Protein AF-A0A8S3WNF1-F1 (afdb_monomer_lite)

Organism: Parnassius apollo (NCBI:txid110799)

InterPro domains:
  IPR004244 Transposase, L1 [PTHR11505] (25-146)

Foldseek 3Di:
DDDDDDDDDDDDDDDDDDPPDPPPPDPDPVVVVVVVVVVVVVVVVVVVVVVVVVVVVVVVVVVVVVVVVVVVVVVVVVVVVVVVVVVVVVVVVVVVVCVVCVPPDDDPPDDDDPPDDQLVVVCVVCVVVVHDDDSVNDPDDDDDDDDDD

Radius of gyration: 53.76 Å; chains: 1; bounding box: 82×30×148 Å

pLDDT: mean 83.61, std 20.48, range [36.62, 98.19]

Sequence (149 aa):
MEECETEQEFSAGELSVDESFIENESPPPHETKFTAFLKDFDDIKTTLKFISDKYDDLDKKINDVSKRVTKTEQQLKSIQASEARISELETKLAEFEQKSRYCNIEISNLPEKRSENLIQIPENIAKVIKQSIPAKDIVTIHRVPHYEI

Secondary structure (DSSP, 8-state):
------------------S------PPPHHHHHHHHHHHHHHHHHHHHHHHHHHHHHHHHHHHHHHHHHHHHHHHHHHHHHHHHHHHHHHHHHHHHHHHHTTT-----SPPP-TT--TTHHHHHHHHHTT----GGG-----PPPP---

Structure (mmCIF, N/CA/C/O backbone):
data_AF-A0A8S3WNF1-F1
#
_entry.id   AF-A0A8S3WNF1-F1
#
loop_
_atom_site.group_PDB
_atom_site.id
_atom_site.type_symbol
_atom_site.label_atom_id
_atom_site.label_alt_id
_atom_site.label_comp_id
_atom_site.label_asym_id
_atom_site.label_entity_id
_atom_site.label_seq_id
_atom_site.pdbx_PDB_ins_code
_atom_site.Cartn_x
_atom_site.Cartn_y
_atom_site.Cartn_z
_atom_site.occupancy
_atom_site.B_iso_or_equiv
_atom_site.auth_seq_id
_atom_site.auth_comp_id
_atom_site.auth_asym_id
_atom_site.auth_atom_id
_atom_site.pdbx_PDB_model_num
ATOM 1 N N . MET A 1 1 ? 7.705 0.893 -104.402 1.00 38.88 1 MET A N 1
ATOM 2 C CA . MET A 1 1 ? 8.853 1.813 -104.478 1.00 38.88 1 MET A CA 1
ATOM 3 C C . MET A 1 1 ? 9.811 1.315 -103.419 1.00 38.88 1 MET A C 1
ATOM 5 O O . MET A 1 1 ? 9.588 1.590 -102.248 1.00 38.88 1 MET A O 1
ATOM 9 N N . GLU A 1 2 ? 10.474 0.205 -103.745 1.00 44.00 2 GLU A N 1
ATOM 10 C CA . GLU A 1 2 ? 11.819 0.183 -104.373 1.00 44.00 2 GLU A CA 1
ATOM 11 C C . GLU A 1 2 ? 12.844 0.541 -103.294 1.00 44.00 2 GLU A C 1
ATOM 13 O O . GLU A 1 2 ? 12.886 1.676 -102.833 1.00 44.00 2 GLU A O 1
ATOM 18 N N . GLU A 1 3 ? 13.405 -0.465 -102.618 1.00 38.75 3 GLU A N 1
ATOM 19 C CA . GLU A 1 3 ? 14.648 -1.161 -103.014 1.00 38.75 3 GLU A CA 1
ATOM 20 C C . GLU A 1 3 ? 15.791 -0.188 -103.307 1.00 38.75 3 GLU A C 1
ATOM 22 O O . GLU A 1 3 ? 15.732 0.572 -104.268 1.00 38.75 3 GLU A O 1
ATOM 27 N N . CYS A 1 4 ? 16.857 -0.271 -102.508 1.00 36.84 4 CYS A N 1
ATOM 28 C CA . CYS A 1 4 ? 18.208 -0.281 -103.060 1.00 36.84 4 CYS A CA 1
ATOM 29 C C . CYS A 1 4 ? 19.171 -0.843 -102.008 1.00 36.84 4 CYS A C 1
ATOM 31 O O . CYS A 1 4 ? 19.769 -0.116 -101.214 1.00 36.84 4 CYS A O 1
ATOM 33 N N . GLU A 1 5 ? 19.260 -2.170 -101.984 1.00 40.44 5 GLU A N 1
ATOM 34 C CA . GLU A 1 5 ? 20.426 -2.881 -101.474 1.00 40.44 5 GLU A CA 1
ATOM 35 C C . GLU A 1 5 ? 21.608 -2.576 -102.404 1.00 40.44 5 GLU A C 1
ATOM 37 O O . GLU A 1 5 ? 21.472 -2.555 -103.626 1.00 40.44 5 GLU A O 1
ATOM 42 N N . THR A 1 6 ? 22.780 -2.316 -101.836 1.00 43.59 6 THR A N 1
ATOM 43 C CA . THR A 1 6 ? 24.039 -2.373 -102.583 1.00 43.59 6 THR A CA 1
ATOM 44 C C . THR A 1 6 ? 24.998 -3.232 -101.782 1.00 43.59 6 THR A C 1
ATOM 46 O O . THR A 1 6 ? 25.710 -2.763 -100.897 1.00 43.59 6 THR A O 1
ATOM 49 N N . GLU A 1 7 ? 24.948 -4.528 -102.073 1.00 38.59 7 GLU A N 1
ATOM 50 C CA . GLU A 1 7 ? 25.992 -5.477 -101.721 1.00 38.59 7 GLU A CA 1
ATOM 51 C C . GLU A 1 7 ? 27.236 -5.139 -102.547 1.00 38.59 7 GLU A C 1
ATOM 53 O O . GLU A 1 7 ? 27.196 -5.090 -103.777 1.00 38.59 7 GLU A O 1
ATOM 58 N N . GLN A 1 8 ? 28.348 -4.875 -101.868 1.00 43.62 8 GLN A N 1
ATOM 59 C CA . GLN A 1 8 ? 29.655 -4.802 -102.501 1.00 43.62 8 GLN A CA 1
ATOM 60 C C . GLN A 1 8 ? 30.515 -5.900 -101.881 1.00 43.62 8 GLN A C 1
ATOM 62 O O . GLN A 1 8 ? 30.990 -5.783 -100.752 1.00 43.62 8 GLN A O 1
ATOM 67 N N . GLU A 1 9 ? 30.642 -6.999 -102.624 1.00 42.06 9 GLU A N 1
ATOM 68 C CA . GLU A 1 9 ? 31.530 -8.116 -102.324 1.00 42.06 9 GLU A CA 1
ATOM 69 C C . GLU A 1 9 ? 32.966 -7.604 -102.151 1.00 42.06 9 GLU A C 1
ATOM 71 O O . GLU A 1 9 ? 33.562 -7.048 -103.077 1.00 42.06 9 GLU A O 1
ATOM 76 N N . PHE A 1 10 ? 33.541 -7.813 -100.967 1.00 37.03 10 PHE A N 1
ATOM 77 C CA . PHE A 1 10 ? 34.974 -7.658 -100.748 1.00 37.03 10 PHE A CA 1
ATOM 78 C C . PHE A 1 10 ? 35.568 -9.041 -100.482 1.00 37.03 10 PHE A C 1
ATOM 80 O O . PHE A 1 10 ? 35.306 -9.672 -99.461 1.00 37.03 10 PHE A O 1
ATOM 87 N N . SER A 1 11 ? 36.344 -9.514 -101.455 1.00 38.50 11 SER A N 1
ATOM 88 C CA . SER A 1 11 ? 37.110 -10.758 -101.428 1.00 38.50 11 SER A CA 1
ATOM 89 C C . SER A 1 11 ? 38.039 -10.796 -100.208 1.00 38.50 11 SER A C 1
ATOM 91 O O . SER A 1 11 ? 39.086 -10.145 -100.202 1.00 38.50 11 SER A O 1
ATOM 93 N N . ALA A 1 12 ? 37.681 -11.577 -99.189 1.00 39.41 12 ALA A N 1
ATOM 94 C CA . ALA A 1 12 ? 38.551 -11.873 -98.058 1.00 39.41 12 ALA A CA 1
ATOM 95 C C . ALA A 1 12 ? 39.649 -12.849 -98.511 1.00 39.41 12 ALA A C 1
ATOM 97 O O . ALA A 1 12 ? 39.442 -14.057 -98.580 1.00 39.41 12 ALA A O 1
ATOM 98 N N . GLY A 1 13 ? 40.816 -12.308 -98.864 1.00 40.97 13 GLY A N 1
ATOM 99 C CA . GLY A 1 13 ? 42.034 -13.101 -98.968 1.00 40.97 13 GLY A CA 1
ATOM 100 C C . GLY A 1 13 ? 42.393 -13.650 -97.589 1.00 40.97 13 GLY A C 1
ATOM 101 O O . GLY A 1 13 ? 42.609 -12.879 -96.655 1.00 40.97 13 GLY A O 1
ATOM 102 N N . GLU A 1 14 ? 42.427 -14.973 -97.466 1.00 41.34 14 GLU A N 1
ATOM 103 C CA . GLU A 1 14 ? 42.918 -15.676 -96.285 1.00 41.34 14 GLU A CA 1
ATOM 104 C C . GLU A 1 14 ? 44.394 -15.316 -96.062 1.00 41.34 14 GLU A C 1
ATOM 106 O O . GLU A 1 14 ? 45.269 -15.702 -96.838 1.00 41.34 14 GLU A O 1
ATOM 111 N N . LEU A 1 15 ? 44.677 -14.556 -95.003 1.00 36.62 15 LEU A N 1
ATOM 112 C CA . LEU A 1 15 ? 46.027 -14.420 -94.470 1.00 36.62 15 LEU A CA 1
ATOM 113 C C . LEU A 1 15 ? 46.154 -15.409 -93.308 1.00 36.62 15 LEU A C 1
ATOM 115 O O . LEU A 1 15 ? 45.588 -15.193 -92.237 1.00 36.62 15 LEU A O 1
ATOM 119 N N . SER A 1 16 ? 46.875 -16.508 -93.531 1.00 43.25 16 SER A N 1
ATOM 120 C CA . SER A 1 16 ? 47.279 -17.423 -92.465 1.00 43.25 16 SER A CA 1
ATOM 121 C C . SER A 1 16 ? 48.223 -16.686 -91.517 1.00 43.25 16 SER A C 1
ATOM 123 O O . SER A 1 16 ? 49.329 -16.313 -91.915 1.00 43.25 16 SER A O 1
ATOM 125 N N . VAL A 1 17 ? 47.800 -16.471 -90.276 1.00 43.72 17 VAL A N 1
ATOM 126 C CA . VAL A 1 17 ? 48.698 -16.014 -89.214 1.00 43.72 17 VAL A CA 1
ATOM 127 C C . VAL A 1 17 ? 49.080 -17.236 -88.391 1.00 43.72 17 VAL A C 1
ATOM 129 O O . VAL A 1 17 ? 48.220 -17.882 -87.799 1.00 43.72 17 VAL A O 1
ATOM 132 N N . ASP A 1 18 ? 50.373 -17.556 -88.429 1.00 38.62 18 ASP A N 1
ATOM 133 C CA . ASP A 1 18 ? 51.037 -18.605 -87.659 1.00 38.62 18 ASP A CA 1
ATOM 134 C C . ASP A 1 18 ? 50.638 -18.567 -86.172 1.00 38.62 18 ASP A C 1
ATOM 136 O O . ASP A 1 18 ? 50.916 -17.602 -85.456 1.00 38.62 18 ASP A O 1
ATOM 140 N N . GLU A 1 19 ? 50.044 -19.661 -85.687 1.00 48.00 19 GLU A N 1
ATOM 141 C CA . GLU A 1 19 ? 49.821 -19.971 -84.267 1.00 48.00 19 GLU A CA 1
ATOM 142 C C . GLU A 1 19 ? 51.140 -20.338 -83.558 1.00 48.00 19 GLU A C 1
ATOM 144 O O . GLU A 1 19 ? 51.290 -21.405 -82.960 1.00 48.00 19 GLU A O 1
ATOM 149 N N . SER A 1 20 ? 52.140 -19.462 -83.604 1.00 48.53 20 SER A N 1
ATOM 150 C CA . SER A 1 20 ? 53.386 -19.689 -82.868 1.00 48.53 20 SER A CA 1
ATOM 151 C C . SER A 1 20 ? 53.920 -18.425 -82.221 1.00 48.53 20 SER A C 1
ATOM 153 O O . SER A 1 20 ? 55.059 -18.038 -82.471 1.00 48.53 20 SER A O 1
ATOM 155 N N . PHE A 1 21 ? 53.116 -17.797 -81.359 1.00 39.56 21 PHE A N 1
ATOM 156 C CA . PHE A 1 21 ? 53.644 -16.915 -80.319 1.00 39.56 21 PHE A CA 1
ATOM 157 C C . PHE A 1 21 ? 52.612 -16.643 -79.214 1.00 39.56 21 PHE A C 1
ATOM 159 O O . PHE A 1 21 ? 52.049 -15.560 -79.106 1.00 39.56 21 PHE A O 1
ATOM 166 N N . ILE A 1 22 ? 52.356 -17.635 -78.354 1.00 48.62 22 ILE A N 1
ATOM 167 C CA . ILE A 1 22 ? 51.890 -17.320 -76.996 1.00 48.62 22 ILE A CA 1
ATOM 168 C C . ILE A 1 22 ? 53.135 -16.885 -76.226 1.00 48.62 22 ILE A C 1
ATOM 170 O O . ILE A 1 22 ? 53.772 -17.668 -75.518 1.00 48.62 22 ILE A O 1
ATOM 174 N N . GLU A 1 23 ? 53.526 -15.633 -76.432 1.00 43.47 23 GLU A N 1
ATOM 175 C CA . GLU A 1 23 ? 54.362 -14.942 -75.471 1.00 43.47 23 GLU A CA 1
ATOM 176 C C . GLU A 1 23 ? 53.522 -14.780 -74.200 1.00 43.47 23 GLU A C 1
ATOM 178 O O . GLU A 1 23 ? 52.476 -14.133 -74.186 1.00 43.47 23 GLU A O 1
ATOM 183 N N . ASN A 1 24 ? 53.968 -15.425 -73.123 1.00 54.94 24 ASN A N 1
ATOM 184 C CA . ASN A 1 24 ? 53.552 -15.088 -71.770 1.00 54.94 24 ASN A CA 1
ATOM 185 C C . ASN A 1 24 ? 54.094 -13.686 -71.443 1.00 54.94 24 ASN A C 1
ATOM 187 O O . ASN A 1 24 ? 55.039 -13.551 -70.662 1.00 54.94 24 ASN A O 1
ATOM 191 N N . GLU A 1 25 ? 53.543 -12.639 -72.056 1.00 49.53 25 GLU A N 1
ATOM 192 C CA . GLU A 1 25 ? 53.782 -11.280 -71.592 1.00 49.53 25 GLU A CA 1
ATOM 193 C C . GLU A 1 25 ? 53.020 -11.093 -70.279 1.00 49.53 25 GLU A C 1
ATOM 195 O O . GLU A 1 25 ? 51.790 -11.084 -70.215 1.00 49.53 25 GLU A O 1
ATOM 200 N N . SER A 1 26 ? 53.783 -10.984 -69.190 1.00 61.19 26 SER A N 1
ATOM 201 C CA . SER A 1 26 ? 53.280 -10.437 -67.934 1.00 61.19 26 SER A CA 1
ATOM 202 C C . SER A 1 26 ? 52.612 -9.090 -68.235 1.00 61.19 26 SER A C 1
ATOM 204 O O . SER A 1 26 ? 53.266 -8.254 -68.863 1.00 61.19 26 SER A O 1
ATOM 206 N N . PRO A 1 27 ? 51.376 -8.834 -67.762 1.00 58.66 27 PRO A N 1
ATOM 207 C CA . PRO A 1 27 ? 50.685 -7.581 -68.044 1.00 58.66 27 PRO A CA 1
ATOM 208 C C . PRO A 1 27 ? 51.563 -6.381 -67.649 1.00 58.66 27 PRO A C 1
ATOM 210 O O . PRO A 1 27 ? 52.273 -6.448 -66.631 1.00 58.66 27 PRO A O 1
ATOM 213 N N . PRO A 1 28 ? 51.562 -5.294 -68.444 1.00 59.72 28 PRO A N 1
ATOM 214 C CA . PRO A 1 28 ? 52.416 -4.141 -68.207 1.00 59.72 28 PRO A CA 1
ATOM 215 C C . PRO A 1 28 ? 52.186 -3.580 -66.792 1.00 59.72 28 PRO A C 1
ATOM 217 O O . PRO A 1 28 ? 51.053 -3.532 -66.310 1.00 59.72 28 PRO A O 1
ATOM 220 N N . PRO A 1 29 ? 53.233 -3.092 -66.100 1.00 62.66 29 PRO A N 1
ATOM 221 C CA . PRO A 1 29 ? 53.200 -2.781 -64.662 1.00 62.66 29 PRO A CA 1
ATOM 222 C C . PRO A 1 29 ? 52.175 -1.710 -64.240 1.00 62.66 29 PRO A C 1
ATOM 224 O O . PRO A 1 29 ? 51.929 -1.524 -63.047 1.00 62.66 29 PRO A O 1
ATOM 227 N N . HIS A 1 30 ? 51.584 -0.989 -65.194 1.00 58.34 30 HIS A N 1
ATOM 228 C CA . HIS A 1 30 ? 50.508 -0.026 -64.966 1.00 58.34 30 HIS A CA 1
ATOM 229 C C . HIS A 1 30 ? 49.121 -0.688 -64.868 1.00 58.34 30 HIS A C 1
ATOM 231 O O . HIS A 1 30 ? 48.294 -0.241 -64.073 1.00 58.34 30 HIS A O 1
ATOM 237 N N . GLU A 1 31 ? 48.886 -1.783 -65.592 1.00 69.50 31 GLU A N 1
ATOM 238 C CA . GLU A 1 31 ? 47.623 -2.535 -65.592 1.00 69.50 31 GLU A CA 1
ATOM 239 C C . GLU A 1 31 ? 47.449 -3.334 -64.293 1.00 69.50 31 GLU A C 1
ATOM 241 O O . GLU A 1 31 ? 46.369 -3.361 -63.700 1.00 69.50 31 GLU A O 1
ATOM 246 N N . THR A 1 32 ? 48.548 -3.879 -63.764 1.00 73.94 32 THR A N 1
ATOM 247 C CA . THR A 1 32 ? 48.596 -4.581 -62.469 1.00 73.94 32 THR A CA 1
ATOM 248 C C . THR A 1 32 ? 48.274 -3.654 -61.292 1.00 73.94 32 THR A C 1
ATOM 250 O O . THR A 1 32 ? 47.638 -4.057 -60.321 1.00 73.94 32 THR A O 1
ATOM 253 N N . LYS A 1 33 ? 48.685 -2.381 -61.367 1.00 80.19 33 LYS A N 1
ATOM 254 C CA . LYS A 1 33 ? 48.383 -1.378 -60.330 1.00 80.19 33 LYS A CA 1
ATOM 255 C C . LYS A 1 33 ? 46.929 -0.921 -60.388 1.00 80.19 33 LYS A C 1
ATOM 257 O O . LYS A 1 33 ? 46.308 -0.744 -59.345 1.00 80.19 33 LYS A O 1
ATOM 262 N N . PHE A 1 34 ? 46.389 -0.741 -61.591 1.00 85.12 34 PHE A N 1
ATOM 263 C CA . PHE A 1 34 ? 44.992 -0.357 -61.781 1.00 85.12 34 PHE A CA 1
ATOM 264 C C . PHE A 1 34 ? 44.031 -1.473 -61.347 1.00 85.12 34 PHE A C 1
ATOM 266 O O . PHE A 1 34 ? 43.064 -1.212 -60.638 1.00 85.12 34 PHE A O 1
ATOM 273 N N . THR A 1 35 ? 44.337 -2.727 -61.680 1.00 86.81 35 THR A N 1
ATOM 274 C CA . THR A 1 35 ? 43.563 -3.893 -61.219 1.00 86.81 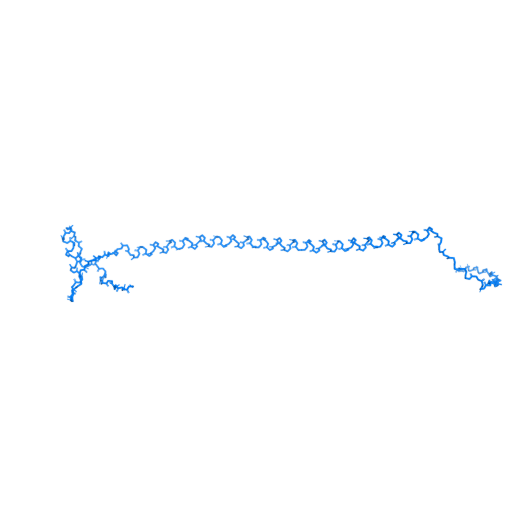35 THR A CA 1
ATOM 275 C C . THR A 1 35 ? 43.641 -4.089 -59.702 1.00 86.81 35 THR A C 1
ATOM 277 O O . THR A 1 35 ? 42.615 -4.353 -59.078 1.00 86.81 35 THR A O 1
ATOM 280 N N . ALA A 1 36 ? 44.810 -3.887 -59.082 1.00 85.50 36 ALA A N 1
ATOM 281 C CA . ALA A 1 36 ? 44.937 -3.882 -57.621 1.00 85.50 36 ALA A CA 1
ATOM 282 C C . ALA A 1 36 ? 44.091 -2.773 -56.967 1.00 85.50 36 ALA A C 1
ATOM 284 O O . ALA A 1 36 ? 43.384 -3.031 -55.999 1.00 85.50 36 ALA A O 1
ATOM 285 N N . PHE A 1 37 ? 44.085 -1.568 -57.544 1.00 90.94 37 PHE A N 1
ATOM 286 C CA . PHE A 1 37 ? 43.259 -0.460 -57.060 1.00 90.94 37 PHE A CA 1
ATOM 287 C C . PHE A 1 37 ? 41.751 -0.739 -57.176 1.00 90.94 37 PHE A C 1
ATOM 289 O O . PHE A 1 37 ? 40.993 -0.411 -56.266 1.00 90.94 37 PHE A O 1
ATOM 296 N N . LEU A 1 38 ? 41.301 -1.368 -58.268 1.00 91.12 38 LEU A N 1
ATOM 297 C CA . LEU A 1 38 ? 39.899 -1.777 -58.424 1.00 91.12 38 LEU A CA 1
ATOM 298 C C . LEU A 1 38 ? 39.487 -2.815 -57.375 1.00 91.12 38 LEU A C 1
ATOM 300 O O . LEU A 1 38 ? 38.378 -2.746 -56.850 1.00 91.12 38 LEU A O 1
ATOM 304 N N . LYS A 1 39 ? 40.393 -3.734 -57.027 1.00 92.50 39 LYS A N 1
ATOM 305 C CA . LYS A 1 39 ? 40.164 -4.700 -55.952 1.00 92.50 39 LYS A CA 1
ATOM 306 C C . LYS A 1 39 ? 40.034 -4.011 -54.589 1.00 92.50 39 LYS A C 1
ATOM 308 O O . LYS A 1 39 ? 39.071 -4.277 -53.877 1.00 92.50 39 LYS A O 1
ATOM 313 N N . ASP A 1 40 ? 40.937 -3.087 -54.261 1.00 93.06 40 ASP A N 1
ATOM 314 C CA . ASP A 1 40 ? 40.856 -2.309 -53.016 1.00 93.06 40 ASP A CA 1
ATOM 315 C C . ASP A 1 40 ? 39.549 -1.496 -52.948 1.00 93.06 40 ASP A C 1
ATOM 317 O O . ASP A 1 40 ? 38.929 -1.374 -51.889 1.00 93.06 40 ASP A O 1
ATOM 321 N N . PHE A 1 41 ? 39.088 -0.967 -54.085 1.00 94.00 41 PHE A N 1
ATOM 322 C CA . PHE A 1 41 ? 37.811 -0.260 -54.178 1.00 94.00 41 PHE A CA 1
ATOM 323 C C . PHE A 1 41 ? 36.607 -1.176 -53.901 1.00 94.00 41 PHE A C 1
ATOM 325 O O . PHE A 1 41 ? 35.688 -0.782 -53.175 1.00 94.00 41 PHE A O 1
ATOM 332 N N . ASP A 1 42 ? 36.614 -2.404 -54.421 1.00 94.44 42 ASP A N 1
ATOM 333 C CA . ASP A 1 42 ? 35.576 -3.399 -54.132 1.00 94.44 42 ASP A CA 1
ATOM 334 C C . ASP A 1 42 ? 35.597 -3.855 -52.660 1.00 94.44 42 ASP A C 1
ATOM 336 O O . ASP A 1 42 ? 34.534 -4.008 -52.040 1.00 94.44 42 ASP A O 1
ATOM 340 N N . ASP A 1 43 ? 36.779 -3.983 -52.055 1.00 94.62 43 ASP A N 1
ATOM 341 C CA . ASP A 1 43 ? 36.934 -4.298 -50.629 1.00 94.62 43 ASP A CA 1
ATOM 342 C C . ASP A 1 43 ? 36.400 -3.154 -49.740 1.00 94.62 43 ASP A C 1
ATOM 344 O O . ASP A 1 43 ? 35.678 -3.389 -48.757 1.00 94.62 43 ASP A O 1
ATOM 348 N N . ILE A 1 44 ? 36.658 -1.896 -50.118 1.00 95.00 44 ILE A N 1
ATOM 349 C CA . ILE A 1 44 ? 36.086 -0.711 -49.456 1.00 95.00 44 ILE A CA 1
ATOM 350 C C . ILE A 1 44 ? 34.562 -0.704 -49.584 1.00 95.00 44 ILE A C 1
ATOM 352 O O . ILE A 1 44 ? 33.862 -0.485 -48.593 1.00 95.00 44 ILE A O 1
ATOM 356 N N . LYS A 1 45 ? 34.023 -0.973 -50.776 1.00 95.62 45 LYS A N 1
ATOM 357 C CA . LYS A 1 45 ? 32.573 -1.023 -51.014 1.00 95.62 45 LYS A CA 1
ATOM 358 C C . LYS A 1 45 ? 31.901 -2.098 -50.160 1.00 95.62 45 LYS A C 1
ATOM 360 O O . LYS A 1 45 ? 30.830 -1.862 -49.595 1.00 95.62 45 LYS A O 1
ATOM 365 N N . THR A 1 46 ? 32.548 -3.251 -50.023 1.00 95.75 46 THR A N 1
ATOM 366 C CA . THR A 1 46 ? 32.084 -4.353 -49.171 1.00 95.75 46 THR A CA 1
ATOM 367 C C . THR A 1 46 ? 32.086 -3.951 -47.697 1.00 95.75 46 THR A C 1
ATOM 369 O O . THR A 1 46 ? 31.094 -4.160 -46.995 1.00 95.75 46 THR A O 1
ATOM 372 N N . THR A 1 47 ? 33.155 -3.297 -47.241 1.00 95.94 47 THR A N 1
ATOM 373 C CA . THR A 1 47 ? 33.268 -2.780 -45.869 1.00 95.94 47 THR A CA 1
ATOM 374 C C . THR A 1 47 ? 32.207 -1.718 -45.580 1.00 95.94 47 THR A C 1
ATOM 376 O O . THR A 1 47 ? 31.556 -1.761 -44.537 1.00 95.94 47 THR A O 1
ATOM 379 N N . LEU A 1 48 ? 31.974 -0.794 -46.516 1.00 96.00 48 LEU A N 1
ATOM 380 C CA . LEU A 1 48 ? 30.969 0.258 -46.376 1.00 96.00 48 LEU A CA 1
ATOM 381 C C . LEU A 1 48 ? 29.556 -0.323 -46.282 1.00 96.00 48 LEU A C 1
ATOM 383 O O . LEU A 1 48 ? 28.775 0.104 -45.433 1.00 96.00 48 LEU A O 1
ATOM 387 N N . LYS A 1 49 ? 29.246 -1.336 -47.100 1.00 96.31 49 LYS A N 1
ATOM 388 C CA . LYS A 1 49 ? 27.974 -2.058 -47.014 1.00 96.31 49 LYS A CA 1
ATOM 389 C C . LYS A 1 49 ? 27.810 -2.741 -45.656 1.00 96.31 49 LYS A C 1
ATOM 391 O O . LYS A 1 49 ? 26.782 -2.563 -45.016 1.00 96.31 49 LYS A O 1
ATOM 396 N N . PHE A 1 50 ? 28.839 -3.444 -45.182 1.00 97.12 50 PHE A N 1
ATOM 397 C CA . PHE A 1 50 ? 28.811 -4.075 -43.863 1.00 97.12 50 PHE A CA 1
ATOM 398 C C . PHE A 1 50 ? 28.573 -3.056 -42.739 1.00 97.12 50 PHE A C 1
ATOM 400 O O . PHE A 1 50 ? 27.763 -3.303 -41.848 1.00 97.12 50 PHE A O 1
ATOM 407 N N . ILE A 1 51 ? 29.242 -1.899 -42.784 1.00 95.94 51 ILE A N 1
ATOM 408 C CA . ILE A 1 51 ? 29.041 -0.820 -41.806 1.00 95.94 51 ILE A CA 1
ATOM 409 C C . ILE A 1 51 ? 27.611 -0.276 -41.884 1.00 95.94 51 ILE A C 1
ATOM 411 O O . ILE A 1 51 ? 26.994 -0.086 -40.838 1.00 95.94 51 ILE A O 1
ATOM 415 N N . SER A 1 52 ? 27.072 -0.067 -43.088 1.00 97.00 52 SER A N 1
ATOM 416 C CA . SER A 1 52 ? 25.687 0.382 -43.286 1.00 97.00 52 SER A CA 1
ATOM 417 C C . SER A 1 52 ? 24.686 -0.596 -42.673 1.00 97.00 52 SER A C 1
ATOM 419 O O . SER A 1 52 ? 23.835 -0.189 -41.887 1.00 97.00 52 SER A O 1
ATOM 421 N N . ASP A 1 53 ? 24.841 -1.894 -42.942 1.00 96.62 53 ASP A N 1
ATOM 422 C CA . ASP A 1 53 ? 23.962 -2.931 -42.393 1.00 96.62 53 ASP A CA 1
ATOM 423 C C . ASP A 1 53 ? 24.041 -2.963 -40.852 1.00 96.62 53 ASP A C 1
ATOM 425 O O . ASP A 1 53 ? 23.031 -3.100 -40.157 1.00 96.62 53 ASP A O 1
ATOM 429 N N . LYS A 1 54 ? 25.245 -2.783 -40.285 1.00 97.38 54 LYS A N 1
ATOM 430 C CA . LYS A 1 54 ? 25.428 -2.679 -38.828 1.00 97.38 54 LYS A CA 1
ATOM 431 C C . LYS A 1 54 ? 24.819 -1.415 -38.242 1.00 97.38 54 LYS A C 1
ATOM 433 O O . LYS A 1 54 ? 24.325 -1.468 -37.116 1.00 97.38 54 LYS A O 1
ATOM 438 N N . TYR A 1 55 ? 24.852 -0.307 -38.970 1.00 97.44 55 TYR A N 1
ATOM 439 C CA . TYR A 1 55 ? 24.225 0.936 -38.545 1.00 97.44 55 TYR A CA 1
ATOM 440 C C . TYR A 1 55 ? 22.703 0.780 -38.460 1.00 97.44 55 TYR A C 1
ATOM 442 O O . TYR A 1 55 ? 22.121 1.111 -37.428 1.00 97.44 55 TYR A O 1
ATOM 450 N N . ASP A 1 56 ? 22.080 0.161 -39.464 1.00 97.06 56 ASP A N 1
ATOM 451 C CA . ASP A 1 56 ? 20.639 -0.123 -39.463 1.00 97.06 56 ASP A CA 1
ATOM 452 C C . ASP A 1 56 ? 20.234 -1.061 -38.314 1.00 97.06 56 ASP A C 1
ATOM 454 O O . ASP A 1 56 ? 19.201 -0.872 -37.663 1.00 97.06 56 ASP A O 1
ATOM 458 N N . ASP A 1 57 ? 21.050 -2.079 -38.028 1.00 97.44 57 ASP A N 1
ATOM 459 C CA . ASP A 1 57 ? 20.832 -2.976 -36.889 1.00 97.44 57 ASP A CA 1
ATOM 460 C C . ASP A 1 57 ? 20.933 -2.244 -35.542 1.00 97.44 57 ASP A C 1
ATOM 462 O O . ASP A 1 57 ? 20.167 -2.532 -34.614 1.00 97.44 57 ASP A O 1
ATOM 466 N N . LEU A 1 58 ? 21.883 -1.314 -35.411 1.00 97.00 58 LEU A N 1
ATOM 467 C CA . LEU A 1 58 ? 22.030 -0.490 -34.213 1.00 97.00 58 LEU A CA 1
ATOM 468 C C . LEU A 1 58 ? 20.847 0.460 -34.046 1.00 97.00 58 LEU A C 1
ATOM 470 O O . LEU A 1 58 ? 20.301 0.531 -32.945 1.00 97.00 58 LEU A O 1
ATOM 474 N N . ASP A 1 59 ? 20.406 1.118 -35.115 1.00 97.50 59 ASP A N 1
ATOM 475 C CA . ASP A 1 59 ? 19.246 2.010 -35.084 1.00 97.50 59 ASP A CA 1
ATOM 476 C C . ASP A 1 59 ? 17.976 1.266 -34.640 1.00 97.50 59 ASP A C 1
ATOM 478 O O . ASP A 1 59 ? 17.266 1.697 -33.725 1.00 97.50 59 ASP A O 1
ATOM 482 N N . LYS A 1 60 ? 17.742 0.059 -35.174 1.00 97.94 60 LYS A N 1
ATOM 483 C CA . LYS A 1 60 ? 16.635 -0.809 -34.731 1.00 97.94 60 LYS A CA 1
ATOM 484 C C . LYS A 1 60 ? 16.711 -1.133 -33.240 1.00 97.94 60 LYS A C 1
ATOM 486 O O . LYS A 1 60 ? 15.692 -1.068 -32.549 1.00 97.94 60 LYS A O 1
ATOM 491 N N . LYS A 1 61 ? 17.898 -1.475 -32.729 1.00 97.62 61 LYS A N 1
ATOM 492 C CA . LYS A 1 61 ? 18.095 -1.784 -31.301 1.00 97.62 61 LYS A CA 1
ATOM 493 C C . LYS A 1 61 ? 17.885 -0.559 -30.418 1.00 97.62 61 LYS A C 1
ATOM 495 O O . LYS A 1 61 ? 17.261 -0.684 -29.368 1.00 97.62 61 LYS A O 1
ATOM 500 N N . ILE A 1 62 ? 18.363 0.611 -30.837 1.00 97.94 62 ILE A N 1
ATOM 501 C CA . ILE A 1 62 ? 18.155 1.875 -30.119 1.00 97.94 62 ILE A CA 1
ATOM 502 C C . ILE A 1 62 ? 16.660 2.187 -30.038 1.00 97.94 62 ILE A C 1
ATOM 504 O O . ILE A 1 62 ? 16.150 2.482 -28.956 1.00 97.94 62 ILE A O 1
ATOM 508 N N . ASN A 1 63 ? 15.940 2.037 -31.149 1.00 97.75 63 ASN A N 1
ATOM 509 C CA . ASN A 1 63 ? 14.499 2.253 -31.200 1.00 97.75 63 ASN A CA 1
ATOM 510 C C . ASN A 1 63 ? 13.718 1.257 -30.324 1.00 97.75 63 ASN A C 1
ATOM 512 O O . ASN A 1 63 ? 12.768 1.652 -29.645 1.00 97.75 63 ASN A O 1
ATOM 516 N N . ASP A 1 64 ? 14.110 -0.021 -30.293 1.00 97.94 64 ASP A N 1
ATOM 517 C CA . ASP A 1 64 ? 13.502 -1.016 -29.398 1.00 97.94 64 ASP A CA 1
ATOM 518 C C . ASP A 1 64 ? 13.742 -0.682 -27.918 1.00 97.94 64 ASP A C 1
ATOM 520 O O . ASP A 1 64 ? 12.802 -0.643 -27.117 1.00 97.94 64 ASP A O 1
ATOM 524 N N . VAL A 1 65 ? 14.989 -0.370 -27.558 1.00 98.00 65 VAL A N 1
ATOM 525 C CA . VAL A 1 65 ? 15.350 0.017 -26.189 1.00 98.00 65 VAL A CA 1
ATOM 526 C C . VAL A 1 65 ? 14.592 1.273 -25.771 1.00 98.00 65 VAL A C 1
ATOM 528 O O . VAL A 1 65 ? 14.007 1.284 -24.690 1.00 98.00 65 VAL A O 1
ATOM 531 N N . SER A 1 66 ? 14.521 2.291 -26.631 1.00 97.69 66 SER A N 1
ATOM 532 C CA . SER A 1 66 ? 13.774 3.523 -26.364 1.00 97.69 66 SER A CA 1
ATOM 533 C C . SER A 1 66 ? 12.299 3.236 -26.059 1.00 97.69 66 SER A C 1
ATOM 535 O O . SER A 1 66 ? 11.786 3.658 -25.020 1.00 97.69 66 SER A O 1
ATOM 537 N N . LYS A 1 67 ? 11.636 2.406 -26.877 1.00 97.81 67 LYS A N 1
ATOM 538 C CA . LYS A 1 67 ? 10.240 1.992 -26.643 1.00 97.81 67 LYS A CA 1
ATOM 539 C C . LYS A 1 67 ? 10.064 1.264 -25.312 1.00 97.81 67 LYS A C 1
ATOM 541 O O . LYS A 1 67 ? 9.095 1.513 -24.589 1.00 97.81 67 LYS A O 1
ATOM 546 N N . ARG A 1 68 ? 10.985 0.359 -24.977 1.00 97.75 68 ARG A N 1
ATOM 547 C CA . ARG A 1 68 ? 10.949 -0.393 -23.714 1.00 97.75 68 ARG A CA 1
ATOM 548 C C . ARG A 1 68 ? 11.143 0.516 -22.504 1.00 97.75 68 ARG A C 1
ATOM 550 O O . ARG A 1 68 ? 10.434 0.342 -21.511 1.00 97.75 68 ARG A O 1
ATOM 557 N N . VAL A 1 69 ? 12.051 1.487 -22.594 1.00 97.88 69 VAL A N 1
ATOM 558 C CA . VAL A 1 69 ? 12.278 2.494 -21.548 1.00 97.88 69 VAL A CA 1
ATOM 559 C C . VAL A 1 69 ? 11.010 3.310 -21.323 1.00 97.88 69 VAL A C 1
ATOM 561 O O . VAL A 1 69 ? 10.495 3.310 -20.207 1.00 97.88 69 VAL A O 1
ATOM 564 N N . THR A 1 70 ? 10.416 3.882 -22.375 1.00 97.19 70 THR A N 1
ATOM 565 C CA . THR A 1 70 ? 9.171 4.659 -22.248 1.00 97.19 70 THR A CA 1
ATOM 566 C C . THR A 1 70 ? 8.032 3.837 -21.642 1.00 97.19 70 THR A C 1
ATOM 568 O O . THR A 1 70 ? 7.309 4.322 -20.772 1.00 97.19 70 THR A O 1
ATOM 571 N N . LYS A 1 71 ? 7.878 2.569 -22.048 1.00 97.38 71 LYS A N 1
ATOM 572 C CA . LYS A 1 71 ? 6.868 1.676 -21.461 1.00 97.38 71 LYS A CA 1
ATOM 573 C C . LYS A 1 71 ? 7.115 1.445 -19.966 1.00 97.38 71 LYS A C 1
ATOM 575 O O . LYS A 1 71 ? 6.172 1.477 -19.181 1.00 97.38 71 LYS A O 1
ATOM 580 N N . THR A 1 72 ? 8.369 1.235 -19.577 1.00 96.12 72 THR A N 1
ATOM 581 C CA . THR A 1 72 ? 8.749 0.986 -18.178 1.00 96.12 72 THR A CA 1
ATOM 582 C C . THR A 1 72 ? 8.508 2.227 -17.320 1.00 96.12 72 THR A C 1
ATOM 584 O O . THR A 1 72 ? 7.942 2.122 -16.236 1.00 96.12 72 THR A O 1
ATOM 587 N N . GLU A 1 73 ? 8.844 3.416 -17.821 1.00 96.81 73 GLU A N 1
ATOM 588 C CA . GLU A 1 73 ? 8.572 4.688 -17.142 1.00 96.81 73 GLU A CA 1
ATOM 589 C C . GLU A 1 73 ? 7.071 4.928 -16.931 1.00 96.81 73 GLU A C 1
ATOM 591 O O . GLU A 1 73 ? 6.652 5.385 -15.866 1.00 96.81 73 GLU A O 1
ATOM 596 N N . GLN A 1 74 ? 6.239 4.590 -17.921 1.00 96.19 74 GLN A N 1
ATOM 597 C CA . GLN A 1 74 ? 4.781 4.664 -17.786 1.00 96.19 74 GLN A CA 1
ATOM 598 C C . GLN A 1 74 ? 4.258 3.695 -16.719 1.00 96.19 74 GLN A C 1
ATOM 600 O O . GLN A 1 74 ? 3.428 4.077 -15.891 1.00 96.19 74 GLN A O 1
ATOM 605 N N . GLN A 1 75 ? 4.761 2.457 -16.703 1.00 96.38 75 GLN A N 1
ATOM 606 C CA . GLN A 1 75 ? 4.399 1.469 -15.684 1.00 96.38 75 GLN A CA 1
ATOM 607 C C . GLN A 1 75 ? 4.817 1.926 -14.283 1.00 96.38 75 GLN A C 1
ATOM 609 O O . GLN A 1 75 ? 4.022 1.822 -13.352 1.00 96.38 75 GLN A O 1
ATOM 614 N N . LEU A 1 76 ? 6.013 2.502 -14.141 1.00 96.31 76 LEU A N 1
ATOM 615 C CA . LEU A 1 76 ? 6.521 3.009 -12.868 1.00 96.31 76 LEU A CA 1
ATOM 616 C C . LEU A 1 76 ? 5.616 4.111 -12.303 1.00 96.31 76 LEU A C 1
ATOM 618 O O . LEU A 1 76 ? 5.235 4.049 -11.136 1.00 96.31 76 LEU A O 1
ATOM 622 N N . LYS A 1 77 ? 5.177 5.059 -13.140 1.00 95.44 77 LYS A N 1
ATOM 623 C CA . LYS A 1 77 ? 4.209 6.095 -12.733 1.00 95.44 77 LYS A CA 1
ATOM 624 C C . LYS A 1 77 ? 2.883 5.498 -12.250 1.00 95.44 77 LYS A C 1
ATOM 626 O O . LYS A 1 77 ? 2.321 5.967 -11.263 1.00 95.44 77 LYS A O 1
ATOM 631 N N . SER A 1 78 ? 2.386 4.458 -12.922 1.00 94.88 78 SER A N 1
ATOM 632 C CA . SER A 1 78 ? 1.153 3.770 -12.515 1.00 94.88 78 SER A CA 1
ATOM 633 C C . SER A 1 78 ? 1.306 3.040 -11.177 1.00 94.88 78 SER A C 1
ATOM 635 O O . SER A 1 78 ? 0.365 3.021 -10.381 1.00 94.88 78 SER A O 1
ATOM 637 N N . ILE A 1 79 ? 2.470 2.435 -10.930 1.00 96.06 79 ILE A N 1
ATOM 638 C CA . ILE A 1 79 ? 2.776 1.757 -9.665 1.00 96.06 79 ILE A CA 1
ATOM 639 C C . ILE A 1 79 ? 2.835 2.782 -8.534 1.00 96.06 79 ILE A C 1
ATOM 641 O O . ILE A 1 79 ? 2.116 2.621 -7.555 1.00 96.06 79 ILE A O 1
ATOM 645 N N . GLN A 1 80 ? 3.567 3.885 -8.710 1.00 95.56 80 GLN A N 1
ATOM 646 C CA . GLN A 1 80 ? 3.656 4.956 -7.708 1.00 95.56 80 GLN A CA 1
ATOM 647 C C . GLN A 1 80 ? 2.283 5.538 -7.342 1.00 95.56 80 GLN A C 1
ATOM 649 O O . GLN A 1 80 ? 1.981 5.761 -6.171 1.00 95.56 80 GLN A O 1
ATOM 654 N N . ALA A 1 81 ? 1.411 5.748 -8.334 1.00 93.75 81 ALA A N 1
ATOM 655 C CA . ALA A 1 81 ? 0.041 6.192 -8.079 1.00 93.75 81 ALA A CA 1
ATOM 656 C C . ALA A 1 81 ? -0.775 5.152 -7.286 1.00 93.75 81 ALA A C 1
ATOM 658 O O . ALA A 1 81 ? -1.606 5.512 -6.450 1.00 93.75 81 ALA A O 1
ATOM 659 N N . SER A 1 82 ? -0.536 3.862 -7.534 1.00 95.75 82 SER A N 1
ATOM 660 C CA . SER A 1 82 ? -1.194 2.770 -6.811 1.00 95.7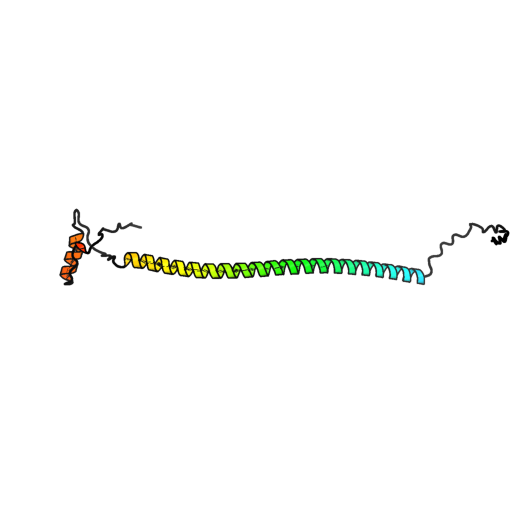5 82 SER A CA 1
ATOM 661 C C . SER A 1 82 ? -0.691 2.662 -5.371 1.00 95.75 82 SER A C 1
ATOM 663 O O . SER A 1 82 ? -1.506 2.502 -4.469 1.00 95.75 82 SER A O 1
ATOM 665 N N . GLU A 1 83 ? 0.613 2.817 -5.139 1.00 96.75 83 GLU A N 1
ATOM 666 C CA . GLU A 1 83 ? 1.220 2.832 -3.800 1.00 96.75 83 GLU A CA 1
ATOM 667 C C . GLU A 1 83 ? 0.647 3.956 -2.932 1.00 96.75 83 GLU A C 1
ATOM 669 O O . GLU A 1 83 ? 0.251 3.714 -1.792 1.00 96.75 83 GLU A O 1
ATOM 674 N N . ALA A 1 84 ? 0.505 5.166 -3.486 1.00 94.50 84 ALA A N 1
ATOM 675 C CA . ALA A 1 84 ? -0.121 6.281 -2.775 1.00 94.50 84 ALA A CA 1
ATOM 676 C C . ALA A 1 84 ? -1.567 5.959 -2.358 1.00 94.50 84 ALA A C 1
ATOM 678 O O . ALA A 1 84 ? -1.973 6.230 -1.227 1.00 94.50 84 ALA A O 1
ATOM 679 N N . ARG A 1 85 ? -2.338 5.325 -3.251 1.00 96.62 85 ARG A N 1
ATOM 680 C CA . ARG A 1 85 ? -3.712 4.899 -2.956 1.00 96.62 85 ARG A CA 1
ATOM 681 C C . ARG A 1 85 ? -3.764 3.790 -1.906 1.00 96.62 85 ARG A C 1
ATOM 683 O O . ARG A 1 85 ? -4.663 3.803 -1.072 1.00 96.62 85 ARG A O 1
ATOM 690 N N . ILE A 1 86 ? -2.837 2.835 -1.950 1.00 97.69 86 ILE A N 1
ATOM 691 C CA . ILE A 1 86 ? -2.734 1.774 -0.940 1.00 97.69 86 ILE A CA 1
ATOM 692 C C . ILE A 1 86 ? -2.465 2.399 0.429 1.00 97.69 86 ILE A C 1
ATOM 694 O O . ILE A 1 86 ? -3.217 2.131 1.360 1.00 97.69 86 ILE A O 1
ATOM 698 N N . SER A 1 87 ? -1.497 3.311 0.526 1.00 97.38 87 SER A N 1
ATOM 699 C CA . SER A 1 87 ? -1.176 4.005 1.778 1.00 97.38 87 SER A CA 1
ATOM 700 C C . SER A 1 87 ? -2.366 4.798 2.345 1.00 97.38 87 SER A C 1
ATOM 702 O O . SER A 1 87 ? -2.640 4.765 3.549 1.00 97.38 87 SER A O 1
ATOM 704 N N . GLU A 1 88 ? -3.139 5.466 1.483 1.00 97.44 88 GLU A N 1
ATOM 705 C CA . GLU A 1 88 ? -4.370 6.149 1.898 1.00 97.44 88 GLU A CA 1
ATOM 706 C C . GLU A 1 88 ? -5.419 5.162 2.439 1.00 97.44 88 GLU A C 1
ATOM 708 O O . GLU A 1 88 ? -6.070 5.425 3.454 1.00 97.44 88 GLU A O 1
ATOM 713 N N . LEU A 1 89 ? -5.593 4.017 1.774 1.00 97.75 89 LEU A N 1
ATOM 714 C CA . LEU A 1 89 ? -6.535 2.984 2.201 1.00 97.75 89 LEU A CA 1
ATOM 715 C C . LEU A 1 89 ? -6.117 2.335 3.522 1.00 97.75 89 LEU A C 1
ATOM 717 O O . LEU A 1 89 ? -6.977 2.122 4.372 1.00 97.75 89 LEU A O 1
ATOM 721 N N . GLU A 1 90 ? -4.827 2.073 3.717 1.00 98.19 90 GLU A N 1
ATOM 722 C CA . GLU A 1 90 ? -4.276 1.566 4.978 1.00 98.19 90 GLU A CA 1
ATOM 723 C C . GLU A 1 90 ? -4.536 2.544 6.126 1.00 98.19 90 GLU A C 1
ATOM 725 O O . GLU A 1 90 ? -4.992 2.138 7.194 1.00 98.19 90 GLU A O 1
ATOM 730 N N . THR A 1 91 ? -4.346 3.843 5.881 1.00 97.69 91 THR A N 1
ATOM 731 C CA . THR A 1 91 ? -4.630 4.891 6.873 1.00 97.69 91 THR A CA 1
ATOM 732 C C . THR A 1 91 ? -6.113 4.910 7.242 1.00 97.69 91 THR A C 1
ATOM 734 O O . THR A 1 91 ? -6.466 4.880 8.421 1.00 97.69 91 THR A O 1
ATOM 737 N N . LYS A 1 92 ? -7.006 4.884 6.245 1.00 97.81 92 LYS A N 1
ATOM 738 C CA . LYS A 1 92 ? -8.458 4.832 6.485 1.00 97.81 92 LYS A CA 1
ATOM 739 C C . LYS A 1 92 ? -8.865 3.568 7.233 1.00 97.81 92 LYS A C 1
ATOM 741 O O . LYS A 1 92 ? -9.726 3.633 8.106 1.00 97.81 92 LYS A O 1
ATOM 746 N N . LEU A 1 93 ? -8.266 2.427 6.901 1.00 97.62 93 LEU A N 1
ATOM 747 C CA . LEU A 1 93 ? -8.531 1.164 7.579 1.00 97.62 93 LEU A CA 1
ATOM 748 C C . LEU A 1 93 ? -8.109 1.243 9.049 1.00 97.62 93 LEU A C 1
ATOM 750 O O . LEU A 1 93 ? -8.919 0.922 9.916 1.00 97.62 93 LEU A O 1
ATOM 754 N N . ALA A 1 94 ? -6.917 1.768 9.337 1.00 96.38 94 ALA A N 1
ATOM 755 C CA . ALA A 1 94 ? -6.453 1.990 10.705 1.00 96.38 94 ALA A CA 1
ATOM 756 C C . ALA A 1 94 ? -7.393 2.925 11.489 1.00 96.38 94 ALA A C 1
ATOM 758 O O . ALA A 1 94 ? -7.746 2.640 12.636 1.00 96.38 94 ALA A O 1
ATOM 759 N N . GLU A 1 95 ? -7.875 4.005 10.866 1.00 96.94 95 GLU A N 1
ATOM 760 C CA . GLU A 1 95 ? -8.876 4.884 11.482 1.00 96.94 95 GLU A CA 1
ATOM 761 C C . GLU A 1 95 ? -10.195 4.159 11.775 1.00 96.94 95 GLU A C 1
ATOM 763 O O . GLU A 1 95 ? -10.804 4.383 12.823 1.00 96.94 95 GLU A O 1
ATOM 768 N N . PHE A 1 96 ? -10.668 3.307 10.862 1.00 96.12 96 PHE A N 1
ATOM 769 C CA . PHE A 1 96 ? -11.887 2.525 11.070 1.00 96.12 96 PHE A CA 1
ATOM 770 C C . PHE A 1 96 ? -11.727 1.515 12.203 1.00 96.12 96 PHE A C 1
ATOM 772 O O . PHE A 1 96 ? -12.620 1.396 13.046 1.00 96.12 96 PHE A O 1
ATOM 779 N N . GLU A 1 97 ? -10.588 0.833 12.273 1.00 95.31 97 GLU A N 1
ATOM 780 C CA . GLU A 1 97 ? -10.277 -0.075 13.373 1.00 95.31 97 GLU A CA 1
ATOM 781 C C . GLU A 1 97 ? -10.225 0.669 14.709 1.00 95.31 97 GLU A C 1
ATOM 783 O O . GLU A 1 97 ? -10.831 0.219 15.686 1.00 95.31 97 GLU A O 1
ATOM 788 N N . GLN A 1 98 ? -9.592 1.843 14.754 1.00 93.50 98 GLN A N 1
ATOM 789 C CA . GLN A 1 98 ? -9.564 2.672 15.957 1.00 93.50 98 GLN A CA 1
ATOM 790 C C . GLN A 1 98 ? -10.972 3.133 16.358 1.00 93.50 98 GLN A C 1
ATOM 792 O O . GLN A 1 98 ? -11.346 3.019 17.526 1.00 93.50 98 GLN A O 1
ATOM 797 N N . LYS A 1 99 ? -11.786 3.591 15.396 1.00 94.56 99 LYS A N 1
ATOM 798 C CA . LYS A 1 99 ? -13.187 3.983 15.630 1.00 94.56 99 LYS A CA 1
ATOM 799 C C . LYS A 1 99 ? -14.022 2.824 16.167 1.00 94.56 99 LYS A C 1
ATOM 801 O O . LYS A 1 99 ? -14.832 3.036 17.065 1.00 94.56 99 LYS A O 1
ATOM 806 N N . SER A 1 100 ? -13.793 1.602 15.685 1.00 92.69 100 SER A N 1
ATOM 807 C CA . SER A 1 100 ? -14.503 0.411 16.170 1.00 92.69 100 SER A CA 1
ATOM 808 C C . SER A 1 100 ? -14.231 0.104 17.649 1.00 92.69 100 SER A C 1
ATOM 810 O O . SER A 1 100 ? -15.063 -0.510 18.311 1.00 92.69 100 SER A O 1
ATOM 812 N N . ARG A 1 101 ? -13.090 0.565 18.179 1.00 92.00 101 ARG A N 1
ATOM 813 C CA . ARG A 1 101 ? -12.670 0.378 19.576 1.00 92.00 101 ARG A CA 1
ATOM 814 C C . ARG A 1 101 ? -12.790 1.653 20.412 1.00 92.00 101 ARG A C 1
ATOM 816 O O . ARG A 1 101 ? -12.397 1.645 21.570 1.00 92.00 101 ARG A O 1
ATOM 823 N N . TYR A 1 102 ? -13.338 2.735 19.855 1.00 92.94 102 TYR A N 1
ATOM 824 C CA . TYR A 1 102 ? -13.353 4.057 20.493 1.00 92.94 102 TYR A CA 1
ATOM 825 C C . TYR A 1 102 ? -14.079 4.072 21.847 1.00 92.94 102 TYR A C 1
ATOM 827 O O . TYR A 1 102 ? -13.680 4.795 22.753 1.00 92.94 102 TYR A O 1
ATOM 835 N N . CYS A 1 103 ? -15.118 3.247 21.995 1.00 91.75 103 CYS A N 1
ATOM 836 C CA . CYS A 1 103 ? -15.881 3.109 23.238 1.00 91.75 103 CYS A CA 1
ATOM 837 C C . CYS A 1 103 ? -15.448 1.902 24.085 1.00 91.75 103 CYS A C 1
ATOM 839 O O . CYS A 1 103 ? -16.088 1.604 25.094 1.00 91.75 103 CYS A O 1
ATOM 841 N N . ASN A 1 104 ? -14.397 1.185 23.680 1.00 94.25 104 ASN A N 1
ATOM 842 C CA . ASN A 1 104 ? -13.904 0.045 24.437 1.00 94.25 104 ASN A CA 1
ATOM 843 C C . ASN A 1 104 ? -13.013 0.554 25.570 1.00 94.25 104 ASN A C 1
ATOM 845 O O . ASN A 1 104 ? -12.111 1.361 25.354 1.00 94.25 104 ASN A O 1
ATOM 849 N N . ILE A 1 105 ? -13.252 0.053 26.777 1.00 92.56 105 ILE A N 1
ATOM 850 C CA . ILE A 1 105 ? -12.431 0.342 27.950 1.00 92.56 105 ILE A CA 1
ATOM 851 C C . ILE A 1 105 ? -11.749 -0.957 28.359 1.00 92.56 105 ILE A C 1
ATOM 853 O O . ILE A 1 105 ? -12.420 -1.955 28.624 1.00 92.56 105 ILE A O 1
ATOM 857 N N . GLU A 1 106 ? -10.421 -0.934 28.425 1.00 92.75 106 GLU A N 1
ATOM 858 C CA . GLU A 1 106 ? -9.633 -2.032 28.975 1.00 92.75 106 GLU A CA 1
ATOM 859 C C . GLU A 1 106 ? -9.293 -1.739 30.438 1.00 92.75 106 GLU A C 1
ATOM 861 O O . GLU A 1 106 ? -8.808 -0.658 30.774 1.00 92.75 106 GLU A O 1
ATOM 866 N N . ILE A 1 107 ? -9.563 -2.707 31.316 1.00 93.12 107 ILE A N 1
ATOM 867 C CA . ILE A 1 107 ? -9.235 -2.615 32.739 1.00 93.12 107 ILE A CA 1
ATOM 868 C C . ILE A 1 107 ? -8.269 -3.747 33.078 1.00 93.12 107 ILE A C 1
ATOM 870 O O . ILE A 1 107 ? -8.671 -4.897 33.263 1.00 93.12 107 ILE A O 1
ATOM 874 N N . SER A 1 108 ? -6.987 -3.411 33.155 1.00 92.94 108 SER A N 1
ATOM 875 C CA . SER A 1 108 ? -5.920 -4.357 33.485 1.00 92.94 108 SER A CA 1
ATOM 876 C C . SER A 1 108 ? -5.782 -4.541 35.003 1.00 92.94 108 SER A C 1
ATOM 878 O O . SER A 1 108 ? -6.253 -3.723 35.795 1.00 92.94 108 SER A O 1
ATOM 880 N N . ASN A 1 109 ? -5.096 -5.610 35.422 1.00 91.38 109 ASN A N 1
ATOM 881 C CA . ASN A 1 109 ? -4.766 -5.900 36.829 1.00 91.38 109 ASN A CA 1
ATOM 882 C C . ASN A 1 109 ? -5.976 -6.103 37.761 1.00 91.38 109 ASN A C 1
ATOM 884 O O . ASN A 1 109 ? -5.887 -5.892 38.971 1.00 91.38 109 ASN A O 1
ATOM 888 N N . LEU A 1 110 ? -7.111 -6.542 37.216 1.00 91.44 110 LEU A N 1
ATOM 889 C CA . LEU A 1 110 ? -8.262 -6.952 38.014 1.00 91.44 110 LEU A CA 1
ATOM 890 C C . LEU A 1 110 ? -8.125 -8.420 38.436 1.00 91.44 110 LEU A C 1
ATOM 892 O O . LEU A 1 110 ? -8.125 -9.279 37.550 1.00 91.44 110 LEU A O 1
ATOM 896 N N . PRO A 1 111 ? -8.101 -8.738 39.744 1.00 90.44 111 PRO A N 1
ATOM 897 C CA . PRO A 1 111 ? -8.075 -10.121 40.201 1.00 90.44 111 PRO A CA 1
ATOM 898 C C . PRO 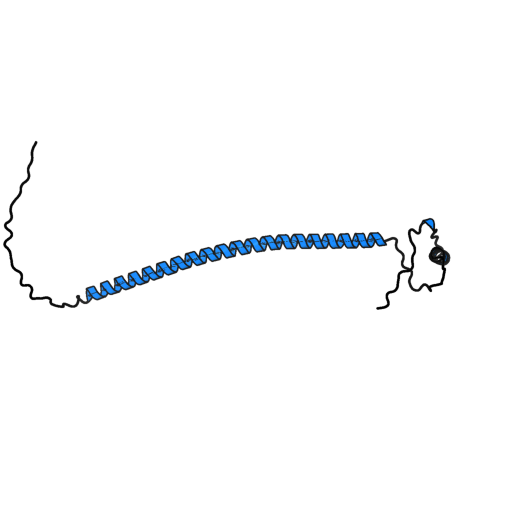A 1 111 ? -9.305 -10.877 39.691 1.00 90.44 111 PRO A C 1
ATOM 900 O O . PRO A 1 111 ? -10.414 -10.334 39.655 1.00 90.44 111 PRO A O 1
ATOM 903 N N . GLU A 1 112 ? -9.103 -12.127 39.293 1.00 90.00 112 GLU A N 1
ATOM 904 C CA . GLU A 1 112 ? -10.165 -12.997 38.799 1.00 90.00 112 GLU A CA 1
ATOM 905 C C . GLU A 1 112 ? -10.795 -13.776 39.956 1.00 90.00 112 GLU A C 1
ATOM 907 O O . GLU A 1 112 ? -10.105 -14.293 40.841 1.00 90.00 112 GLU A O 1
ATOM 912 N N . LYS A 1 113 ? -12.127 -13.843 39.972 1.00 90.06 113 LYS A N 1
ATOM 913 C CA . LYS A 1 113 ? -12.887 -14.610 40.961 1.00 90.06 113 LYS A CA 1
ATOM 914 C C . LYS A 1 113 ? -13.828 -15.568 40.251 1.00 90.06 113 LYS A C 1
ATOM 916 O O . LYS A 1 113 ? -14.503 -15.204 39.292 1.00 90.06 113 LYS A O 1
ATOM 921 N N . ARG A 1 114 ? -13.929 -16.792 40.773 1.00 89.12 114 ARG A N 1
ATOM 922 C CA . ARG A 1 114 ? -14.893 -17.776 40.272 1.00 89.12 114 ARG A CA 1
ATOM 923 C C . ARG A 1 114 ? -16.316 -17.246 40.470 1.00 89.12 114 ARG A C 1
ATOM 925 O O . ARG A 1 114 ? -16.668 -16.845 41.577 1.00 89.12 114 ARG A O 1
ATOM 932 N N . SER A 1 115 ? -17.119 -17.292 39.408 1.00 90.00 115 SER A N 1
ATOM 933 C CA . SER A 1 115 ? -18.524 -16.852 39.406 1.00 90.00 115 SER A CA 1
ATOM 934 C C . SER A 1 115 ? -18.723 -15.368 39.748 1.00 90.00 115 SER A C 1
ATOM 936 O O . SER A 1 115 ? -19.658 -15.009 40.463 1.00 90.00 115 SER A O 1
ATOM 938 N N . GLU A 1 116 ? -17.847 -14.492 39.258 1.00 91.75 116 GLU A N 1
ATOM 939 C CA . GLU A 1 116 ? -18.023 -13.046 39.403 1.00 91.75 116 GLU A CA 1
ATOM 940 C C . GLU A 1 116 ? -19.082 -12.472 38.450 1.00 91.75 116 GLU A C 1
ATOM 942 O O . GLU A 1 116 ? -19.296 -12.966 37.343 1.00 91.75 116 GLU A O 1
ATOM 947 N N . ASN A 1 117 ? -19.723 -11.380 38.868 1.00 93.69 117 ASN A N 1
ATOM 948 C CA . ASN A 1 117 ? -20.573 -10.585 37.991 1.00 93.69 117 ASN A CA 1
ATOM 949 C C . ASN A 1 117 ? -19.749 -9.438 37.395 1.00 93.69 117 ASN A C 1
ATOM 951 O O . ASN A 1 117 ? -19.446 -8.461 38.083 1.00 93.69 117 ASN A O 1
ATOM 955 N N . LEU A 1 118 ? -19.416 -9.548 36.107 1.00 94.44 118 LEU A N 1
ATOM 956 C CA . LEU A 1 118 ? -18.573 -8.569 35.423 1.00 94.44 118 LEU A CA 1
ATOM 957 C C . LEU A 1 118 ? -19.196 -7.171 35.365 1.00 94.44 118 LEU A C 1
ATOM 959 O O . LEU A 1 118 ? -18.449 -6.205 35.411 1.00 94.44 118 LEU A O 1
ATOM 963 N N . ILE A 1 119 ? -20.527 -7.036 35.331 1.00 94.94 119 ILE A N 1
ATOM 964 C CA . ILE A 1 119 ? -21.212 -5.728 35.282 1.00 94.94 119 ILE A CA 1
ATOM 965 C C . ILE A 1 119 ? -20.993 -4.935 36.576 1.00 94.94 119 ILE A C 1
ATOM 967 O O . ILE A 1 119 ? -20.867 -3.712 36.547 1.00 94.94 119 ILE A O 1
ATOM 971 N N . GLN A 1 120 ? -20.872 -5.618 37.717 1.00 94.12 120 GLN A N 1
ATOM 972 C CA . GLN A 1 120 ? -20.649 -4.946 39.000 1.00 94.12 120 GLN A CA 1
ATOM 973 C C . GLN A 1 120 ? -19.262 -4.302 39.096 1.00 94.12 120 GLN A C 1
ATOM 975 O O . GLN A 1 120 ? -19.071 -3.369 39.874 1.00 94.12 120 GLN A O 1
ATOM 980 N N . ILE A 1 121 ? -18.282 -4.785 38.330 1.00 94.25 121 ILE A N 1
ATOM 981 C CA . ILE A 1 121 ? -16.913 -4.262 38.346 1.00 94.25 121 ILE A CA 1
ATOM 982 C C . ILE A 1 121 ? -16.866 -2.790 37.891 1.00 94.25 121 ILE A C 1
ATOM 984 O O . ILE A 1 121 ? -16.459 -1.952 38.703 1.00 94.25 121 ILE A O 1
ATOM 988 N N . PRO A 1 122 ? -17.300 -2.421 36.665 1.00 94.75 122 PRO A N 1
ATOM 989 C CA . PRO A 1 122 ? -17.320 -1.029 36.234 1.00 94.75 122 PRO A CA 1
ATOM 990 C C . PRO A 1 122 ? -18.261 -0.174 37.088 1.00 94.75 122 PRO A C 1
ATOM 992 O O . PRO A 1 122 ? -17.912 0.964 37.377 1.00 94.75 122 PRO A O 1
ATOM 995 N N . GLU A 1 123 ? -19.389 -0.703 37.581 1.00 94.25 123 GLU A N 1
ATOM 996 C CA . GLU A 1 123 ? -20.269 0.034 38.504 1.00 94.25 123 GLU A CA 1
ATOM 997 C C . GLU A 1 123 ? -19.561 0.406 39.816 1.00 94.25 123 GLU A C 1
ATOM 999 O O . GLU A 1 123 ? -19.704 1.523 40.319 1.00 94.25 123 GLU A O 1
ATOM 1004 N N . ASN A 1 124 ? -18.787 -0.519 40.389 1.00 93.50 124 ASN A N 1
ATOM 1005 C CA . ASN A 1 124 ? -18.041 -0.273 41.619 1.00 93.50 124 ASN A CA 1
ATOM 1006 C C . ASN A 1 124 ? -16.889 0.712 41.392 1.00 93.50 124 ASN A C 1
ATOM 1008 O O . ASN A 1 124 ? -16.688 1.602 42.218 1.00 93.50 124 ASN A O 1
ATOM 1012 N N . ILE A 1 125 ? -16.183 0.609 40.263 1.00 94.38 125 ILE A N 1
ATOM 1013 C CA . ILE A 1 125 ? -15.147 1.579 39.876 1.00 94.38 125 ILE A CA 1
ATOM 1014 C C . ILE A 1 125 ? -15.769 2.967 39.678 1.00 94.38 125 ILE A C 1
ATOM 1016 O O . ILE A 1 125 ? -15.270 3.942 40.239 1.00 94.38 125 ILE A O 1
ATOM 1020 N N . ALA A 1 126 ? -16.896 3.051 38.963 1.00 94.94 126 ALA A N 1
ATOM 1021 C CA . ALA A 1 126 ? -17.633 4.287 38.713 1.00 94.94 126 ALA A CA 1
ATOM 1022 C C . ALA A 1 126 ? -18.018 4.993 40.024 1.00 94.94 126 ALA A C 1
ATOM 1024 O O . ALA A 1 126 ? -17.763 6.188 40.178 1.00 94.94 126 ALA A O 1
ATOM 1025 N N . LYS A 1 127 ? -18.523 4.244 41.017 1.00 95.75 127 LYS A N 1
ATOM 1026 C CA . LYS A 1 127 ? -18.828 4.777 42.358 1.00 95.75 127 LYS A CA 1
ATOM 1027 C C . LYS A 1 127 ? -17.603 5.397 43.034 1.00 95.75 127 LYS A C 1
ATOM 1029 O O . LYS A 1 127 ? -17.720 6.476 43.610 1.00 95.75 127 LYS A O 1
ATOM 1034 N N . VAL A 1 128 ? -16.439 4.746 42.952 1.00 96.38 128 VAL A N 1
ATOM 1035 C CA . VAL A 1 128 ? -15.189 5.248 43.553 1.00 96.38 128 VAL A CA 1
ATOM 1036 C C . VAL A 1 128 ? -14.754 6.564 42.903 1.00 96.38 128 VAL A C 1
ATOM 1038 O O . VAL A 1 128 ? -14.388 7.501 43.611 1.00 96.38 128 VAL A O 1
ATOM 1041 N N . ILE A 1 129 ? -14.857 6.673 41.575 1.00 95.75 129 ILE A N 1
ATOM 1042 C CA . ILE A 1 129 ? -14.501 7.895 40.830 1.00 95.75 129 ILE A CA 1
ATOM 1043 C C . ILE A 1 129 ? -15.637 8.930 40.761 1.00 95.75 129 ILE A C 1
ATOM 1045 O O . ILE A 1 129 ? -15.495 9.950 40.090 1.00 95.75 129 ILE A O 1
ATOM 1049 N N . LYS A 1 130 ? -16.755 8.688 41.462 1.00 96.56 130 LYS A N 1
ATOM 1050 C CA . LYS A 1 130 ? -17.958 9.540 41.490 1.00 96.56 130 LYS A CA 1
ATOM 1051 C C . LYS A 1 130 ? -18.578 9.778 40.105 1.00 96.56 130 LYS A C 1
ATOM 1053 O O . LYS A 1 130 ? -19.110 10.853 39.841 1.00 96.56 130 LYS A O 1
ATOM 1058 N N . GLN A 1 131 ? -18.524 8.768 39.241 1.00 94.81 131 GLN A N 1
ATOM 1059 C CA . GLN A 1 131 ? -19.190 8.742 37.939 1.00 94.81 131 GLN A CA 1
ATOM 1060 C C . GLN A 1 131 ? -20.319 7.708 37.923 1.00 94.81 131 GLN A C 1
ATOM 1062 O O . GLN A 1 131 ? -20.368 6.801 38.754 1.00 94.81 131 GLN A O 1
ATOM 1067 N N . SER A 1 132 ? -21.243 7.845 36.971 1.00 93.19 132 SER A N 1
ATOM 1068 C CA . SER A 1 132 ? -22.317 6.874 36.750 1.00 93.19 132 SER A CA 1
ATOM 1069 C C . SER A 1 132 ? -22.071 6.125 35.447 1.00 93.19 132 SER A C 1
ATOM 1071 O O . SER A 1 132 ? -21.971 6.743 34.393 1.00 93.19 132 SER A O 1
ATOM 1073 N N . ILE A 1 133 ? -21.973 4.798 35.533 1.00 92.81 133 ILE A N 1
ATOM 1074 C CA . ILE A 1 133 ? -21.919 3.897 34.379 1.00 92.81 133 ILE A CA 1
ATOM 1075 C C . ILE A 1 133 ? -23.051 2.885 34.575 1.00 92.81 133 ILE A C 1
ATOM 1077 O O . ILE A 1 133 ? -22.869 1.913 35.311 1.00 92.81 133 ILE A O 1
ATOM 1081 N N . PRO A 1 134 ? -24.254 3.134 34.031 1.00 93.19 134 PRO A N 1
ATOM 1082 C CA . PRO A 1 134 ? -25.371 2.218 34.192 1.00 93.19 134 PRO A CA 1
ATOM 1083 C C . PRO A 1 134 ? -25.193 0.998 33.280 1.00 93.19 134 PRO A C 1
ATOM 1085 O O . PRO A 1 134 ? -24.740 1.118 32.145 1.00 93.19 134 PRO A O 1
ATOM 1088 N N . ALA A 1 135 ? -25.631 -0.177 33.737 1.00 92.56 135 ALA A N 1
ATOM 1089 C CA . ALA A 1 135 ? -25.496 -1.431 32.988 1.00 92.56 135 ALA A CA 1
ATOM 1090 C C . ALA A 1 135 ? -26.081 -1.390 31.560 1.00 92.56 135 ALA A C 1
ATOM 1092 O O . ALA A 1 135 ? -25.587 -2.078 30.677 1.00 92.56 135 ALA A O 1
ATOM 1093 N N . LYS A 1 136 ? -27.107 -0.562 31.319 1.00 95.44 136 LYS A N 1
ATOM 1094 C CA . LYS A 1 136 ? -27.733 -0.376 29.996 1.00 95.44 136 LYS A CA 1
ATOM 1095 C C . LYS A 1 136 ? -26.805 0.266 28.951 1.00 95.44 136 LYS A C 1
ATOM 1097 O O . LYS A 1 136 ? -27.059 0.112 27.762 1.00 95.44 136 LYS A O 1
ATOM 1102 N N . ASP A 1 137 ? -25.776 0.99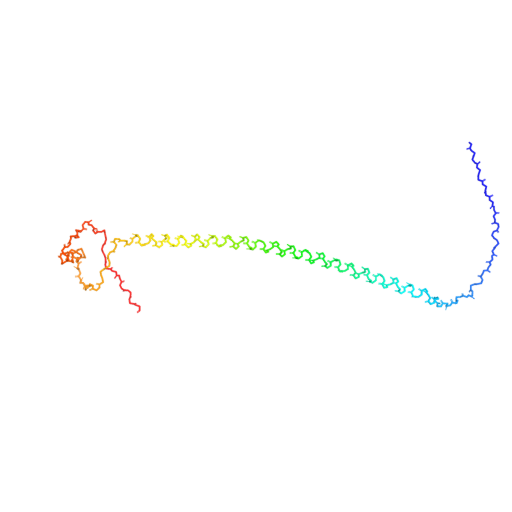0 29.395 1.00 93.69 137 ASP A N 1
ATOM 1103 C CA . ASP A 1 137 ? -24.806 1.656 28.517 1.00 93.69 137 ASP A CA 1
ATOM 1104 C C . ASP A 1 137 ? -23.630 0.715 28.178 1.00 93.69 137 ASP A C 1
ATOM 1106 O O . ASP A 1 137 ? -22.790 1.035 27.338 1.00 93.69 137 ASP A O 1
ATOM 1110 N N . ILE A 1 138 ? -23.568 -0.466 28.809 1.00 94.69 138 ILE A N 1
ATOM 1111 C CA . ILE A 1 138 ? -22.559 -1.494 28.548 1.00 94.69 138 ILE A CA 1
ATOM 1112 C C . ILE A 1 138 ? -23.092 -2.436 27.467 1.00 94.69 138 ILE A C 1
ATOM 1114 O O . ILE A 1 138 ? -24.020 -3.204 27.703 1.00 94.69 138 ILE A O 1
ATOM 1118 N N . VAL A 1 139 ? -22.475 -2.401 26.284 1.00 94.19 139 VAL A N 1
ATOM 1119 C CA . VAL A 1 139 ? -22.857 -3.271 25.157 1.00 94.19 139 VAL A CA 1
ATOM 1120 C C . VAL A 1 139 ? -22.424 -4.718 25.410 1.00 94.19 139 VAL A C 1
ATOM 1122 O O . VAL A 1 139 ? -23.243 -5.631 25.363 1.00 94.19 139 VAL A O 1
ATOM 1125 N N . THR A 1 140 ? -21.139 -4.920 25.713 1.00 94.19 140 THR A N 1
ATOM 1126 C CA . THR A 1 140 ? -20.545 -6.238 25.968 1.00 94.19 140 THR A CA 1
ATOM 1127 C C . THR A 1 140 ? -19.425 -6.098 26.990 1.00 94.19 140 THR A C 1
ATOM 1129 O O . THR A 1 140 ? -18.650 -5.146 26.934 1.00 94.19 140 THR A O 1
ATOM 1132 N N . ILE A 1 141 ? -19.296 -7.069 27.895 1.00 94.94 141 ILE A N 1
ATOM 1133 C CA . ILE A 1 141 ? -18.187 -7.157 28.847 1.00 94.94 141 ILE A CA 1
ATOM 1134 C C . ILE A 1 141 ? -17.695 -8.601 28.938 1.00 94.94 141 ILE A C 1
ATOM 1136 O O . ILE A 1 141 ? -18.492 -9.533 29.014 1.00 94.94 141 ILE A O 1
ATOM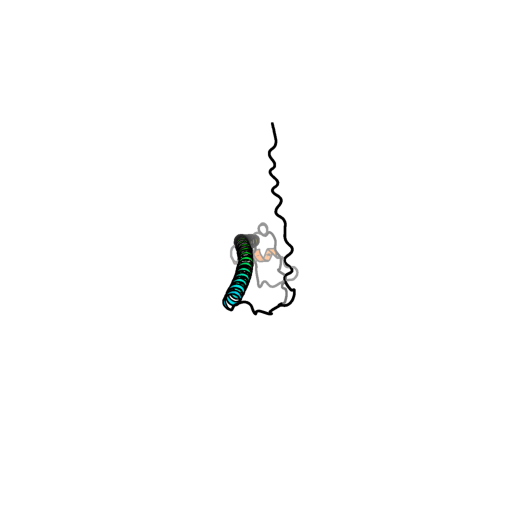 1140 N N . HIS A 1 142 ? -16.381 -8.790 28.892 1.00 93.81 142 HIS A N 1
ATOM 1141 C CA . HIS A 1 142 ? -15.746 -10.101 28.993 1.00 93.81 142 HIS A CA 1
ATOM 1142 C C . HIS A 1 142 ? -14.311 -9.955 29.504 1.00 93.81 142 HIS A C 1
ATOM 1144 O O . HIS A 1 142 ? -13.700 -8.894 29.374 1.00 93.81 142 HIS A O 1
ATOM 1150 N N . ARG A 1 143 ? -13.774 -11.027 30.091 1.00 93.19 143 ARG A N 1
ATOM 1151 C CA . ARG A 1 143 ? -12.340 -11.136 30.377 1.00 93.19 143 ARG A CA 1
ATOM 1152 C C . ARG A 1 143 ? -11.598 -11.419 29.070 1.00 93.19 143 ARG A C 1
ATOM 1154 O O . ARG A 1 143 ? -12.068 -12.217 28.260 1.00 93.19 143 ARG A O 1
ATOM 1161 N N . VAL A 1 144 ? -10.449 -10.777 28.877 1.00 90.38 144 VAL A N 1
ATOM 1162 C CA . VAL A 1 144 ? -9.564 -11.064 27.742 1.00 90.38 144 VAL A CA 1
ATOM 1163 C C . VAL A 1 144 ? -8.681 -12.262 28.117 1.00 90.38 144 VAL A C 1
ATOM 1165 O O . VAL A 1 144 ? -8.051 -12.226 29.178 1.00 90.38 144 VAL A O 1
ATOM 1168 N N . PRO A 1 145 ? -8.643 -13.337 27.307 1.00 86.75 145 PRO A N 1
ATOM 1169 C CA . PRO A 1 145 ? -7.743 -14.460 27.539 1.00 86.75 145 PRO A CA 1
ATOM 1170 C C . PRO A 1 145 ? -6.287 -13.992 27.515 1.00 86.75 145 PRO A C 1
ATOM 1172 O O . PRO A 1 145 ? -5.865 -13.326 26.571 1.00 86.75 145 PRO A O 1
ATOM 1175 N N . HIS A 1 146 ? -5.519 -14.364 28.535 1.00 79.00 146 HIS A N 1
ATOM 1176 C CA . HIS A 1 146 ? -4.077 -14.156 28.535 1.00 79.00 146 HIS A CA 1
ATOM 1177 C C . HIS A 1 146 ? -3.443 -15.376 27.870 1.00 79.00 146 HIS A C 1
ATOM 1179 O O . HIS A 1 146 ? -3.607 -16.496 28.352 1.00 79.00 146 HIS A O 1
ATOM 1185 N N . TYR A 1 147 ? -2.758 -15.170 26.748 1.00 76.44 147 T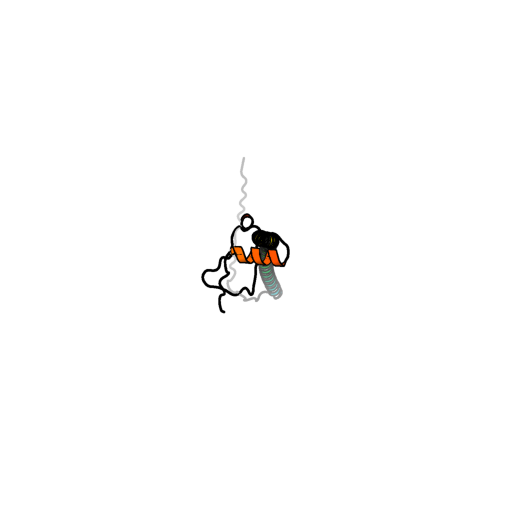YR A N 1
ATOM 1186 C CA . TYR A 1 147 ? -1.855 -16.181 26.213 1.00 76.44 147 TYR A CA 1
ATOM 1187 C C . TYR A 1 147 ? -0.506 -15.993 26.904 1.00 76.44 147 TYR A C 1
ATOM 1189 O O . TYR A 1 147 ? 0.115 -14.940 26.765 1.00 76.44 147 TYR A O 1
ATOM 1197 N N . GLU A 1 148 ? -0.081 -16.989 27.678 1.00 66.44 148 GLU A N 1
ATOM 1198 C CA . GLU A 1 148 ? 1.313 -17.083 28.109 1.00 66.44 148 GLU A CA 1
ATOM 1199 C C . GLU A 1 148 ? 2.153 -17.390 26.859 1.00 66.44 148 GLU A C 1
ATOM 1201 O O . GLU A 1 148 ? 1.903 -18.386 26.176 1.00 66.44 148 GLU A O 1
ATOM 1206 N N . ILE A 1 149 ? 3.069 -16.479 26.516 1.00 46.88 149 ILE A N 1
ATOM 1207 C CA . ILE A 1 149 ? 4.092 -16.672 25.476 1.00 46.88 149 ILE A CA 1
ATOM 1208 C C . ILE A 1 149 ? 5.327 -17.277 26.133 1.00 46.88 149 ILE A C 1
ATOM 1210 O O . ILE A 1 149 ? 5.728 -16.742 27.193 1.00 46.88 149 ILE A O 1
#